Protein AF-A0A956YXK8-F1 (afdb_monomer_lite)

Radius of gyration: 15.01 Å; chains: 1; bounding box: 33×41×40 Å

Sequence (109 aa):
MTAERMLDNQALLDGLGQGTLVFDSADRLVMINQAARALLGHDIRAFHINGWPGANGFFERYLADDGETLDQIRARALASERPIRFQIQRNGEIIPCWASAVHREGGEI

Foldseek 3Di:
DDPPPPPPVQVVQQPDCDWDFDADPVQAGPHTYPNVCVVCPPLVVLCRVPHNVSVQVQLVDDFDPPPDGVVNLQVVQQVDPDWDWTWGDDPNDIDIDTGHWDDDPVGTD

Structure (mmCIF, N/CA/C/O backbone):
data_AF-A0A956YXK8-F1
#
_entry.id   AF-A0A956YXK8-F1
#
loop_
_atom_site.group_PDB
_atom_site.id
_atom_site.type_symbol
_atom_site.label_atom_id
_atom_site.label_alt_id
_atom_site.label_comp_id
_atom_site.label_asym_id
_atom_site.label_entity_id
_atom_site.label_seq_id
_atom_site.pdbx_PDB_ins_code
_atom_site.Cartn_x
_atom_site.Cartn_y
_atom_site.Cartn_z
_atom_site.occupancy
_atom_site.B_iso_or_equiv
_atom_site.auth_seq_id
_atom_site.auth_comp_id
_atom_site.auth_asym_id
_atom_site.auth_atom_id
_atom_site.pdbx_PDB_model_num
ATOM 1 N N . MET A 1 1 ? 12.678 -30.941 -21.494 1.00 41.12 1 MET A N 1
ATOM 2 C CA . MET A 1 1 ? 13.318 -29.632 -21.261 1.00 41.12 1 MET A CA 1
ATOM 3 C C . MET A 1 1 ? 12.364 -28.565 -21.764 1.00 41.12 1 MET A C 1
ATOM 5 O O . MET A 1 1 ? 12.000 -28.656 -22.922 1.00 41.12 1 MET A O 1
ATOM 9 N N . THR A 1 2 ? 11.845 -27.599 -21.021 1.00 45.09 2 THR A N 1
ATOM 10 C CA . THR A 1 2 ? 11.728 -27.341 -19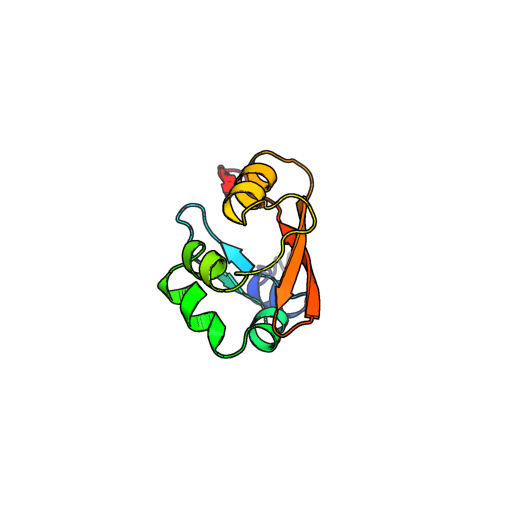.581 1.00 45.09 2 THR A CA 1
ATOM 11 C C . THR A 1 2 ? 10.547 -26.374 -19.539 1.00 45.09 2 THR A C 1
ATOM 13 O O . THR A 1 2 ? 10.566 -25.373 -20.249 1.00 45.09 2 THR A O 1
ATOM 16 N N . ALA A 1 3 ? 9.474 -26.712 -18.828 1.00 48.06 3 ALA A N 1
ATOM 17 C CA . ALA A 1 3 ? 8.328 -25.824 -18.688 1.00 48.06 3 ALA A CA 1
ATOM 18 C C . ALA A 1 3 ? 8.705 -24.687 -17.728 1.00 48.06 3 ALA A C 1
ATOM 20 O O . ALA A 1 3 ? 8.284 -24.683 -16.575 1.00 48.06 3 ALA A O 1
ATOM 21 N N . GLU A 1 4 ? 9.513 -23.732 -18.190 1.00 50.16 4 GLU A N 1
ATOM 22 C CA . GLU A 1 4 ? 9.507 -22.387 -17.620 1.00 50.16 4 GLU A CA 1
ATOM 23 C C . GLU A 1 4 ? 8.149 -21.778 -17.968 1.00 50.16 4 GLU A C 1
ATOM 25 O O . GLU A 1 4 ? 7.965 -21.058 -18.946 1.00 50.16 4 GLU A O 1
ATOM 30 N N . ARG A 1 5 ? 7.137 -22.149 -17.180 1.00 55.03 5 ARG A N 1
ATOM 31 C CA . ARG A 1 5 ? 5.937 -21.336 -17.051 1.00 55.03 5 ARG A CA 1
ATOM 32 C C . ARG A 1 5 ? 6.435 -19.974 -16.587 1.00 55.03 5 ARG A C 1
ATOM 34 O O . ARG A 1 5 ? 6.889 -19.871 -15.450 1.00 55.03 5 ARG A O 1
ATOM 41 N N . MET A 1 6 ? 6.359 -18.957 -17.446 1.00 59.38 6 MET A N 1
ATOM 42 C CA . MET A 1 6 ? 6.322 -17.574 -16.976 1.00 59.38 6 MET A CA 1
ATOM 43 C C . MET A 1 6 ? 5.258 -17.542 -15.882 1.00 59.38 6 MET A C 1
ATOM 45 O O . MET A 1 6 ? 4.079 -17.771 -16.160 1.00 59.38 6 MET A O 1
ATOM 49 N N . LEU A 1 7 ? 5.686 -17.401 -14.628 1.00 73.12 7 LEU A N 1
ATOM 50 C CA . LEU A 1 7 ? 4.750 -17.242 -13.533 1.00 73.12 7 LEU A CA 1
ATOM 51 C C . LEU A 1 7 ? 3.982 -15.953 -13.799 1.00 73.12 7 LEU A C 1
ATOM 53 O O . LEU A 1 7 ? 4.572 -14.887 -13.966 1.00 73.12 7 LEU A O 1
ATOM 57 N N . ASP A 1 8 ? 2.663 -16.069 -13.862 1.00 87.69 8 ASP A N 1
ATOM 58 C CA . ASP A 1 8 ? 1.800 -14.905 -13.886 1.00 87.69 8 ASP A CA 1
ATOM 59 C C . ASP A 1 8 ? 1.824 -14.277 -12.486 1.00 87.69 8 ASP A C 1
ATOM 61 O O . ASP A 1 8 ? 1.212 -14.783 -11.541 1.00 87.69 8 ASP A O 1
ATOM 65 N N . ASN A 1 9 ? 2.588 -13.192 -12.348 1.00 89.00 9 ASN A N 1
ATOM 66 C CA . ASN A 1 9 ? 2.734 -12.461 -11.092 1.00 89.00 9 ASN A CA 1
ATOM 67 C C . ASN A 1 9 ? 1.378 -12.001 -10.540 1.0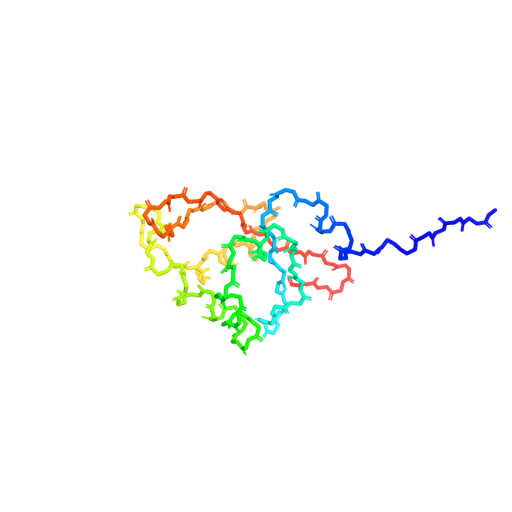0 89.00 9 ASN A C 1
ATOM 69 O O . ASN A 1 9 ? 1.203 -11.950 -9.324 1.00 89.00 9 ASN A O 1
ATOM 73 N N . GLN A 1 10 ? 0.407 -11.689 -11.404 1.00 91.56 10 GLN A N 1
ATOM 74 C CA . GLN A 1 10 ? -0.923 -11.284 -10.962 1.00 91.56 10 GLN A CA 1
ATOM 75 C C . GLN A 1 10 ? -1.685 -12.474 -10.370 1.00 91.56 10 GLN A C 1
ATOM 77 O O . GLN A 1 10 ? -2.247 -12.351 -9.283 1.00 91.56 10 GLN A O 1
ATOM 82 N N . ALA A 1 11 ? -1.629 -13.641 -11.021 1.00 92.31 11 ALA A N 1
ATOM 83 C CA . ALA A 1 11 ? -2.234 -14.868 -10.500 1.00 92.31 11 ALA A CA 1
ATOM 84 C C . ALA A 1 11 ? -1.626 -15.293 -9.151 1.00 92.31 11 ALA A C 1
ATOM 86 O O . ALA A 1 11 ? -2.341 -15.779 -8.276 1.00 92.31 11 ALA A O 1
ATOM 87 N N . LEU A 1 12 ? -0.319 -15.079 -8.958 1.00 92.62 12 LEU A N 1
ATOM 88 C CA . LEU A 1 12 ? 0.326 -15.284 -7.660 1.00 92.62 12 LEU A CA 1
ATOM 89 C C . LEU A 1 12 ? -0.200 -14.331 -6.591 1.00 92.62 12 LEU A C 1
ATOM 91 O O . LEU A 1 12 ? -0.566 -14.779 -5.505 1.00 92.62 12 LEU A O 1
ATOM 95 N N . LEU A 1 13 ? -0.225 -13.027 -6.884 1.00 94.19 13 LEU A N 1
ATOM 96 C CA . LEU A 1 13 ? -0.701 -12.025 -5.935 1.00 94.19 13 LEU A CA 1
ATOM 97 C C . LEU A 1 13 ? -2.165 -12.266 -5.555 1.00 94.19 13 LEU A C 1
ATOM 99 O O . LEU A 1 13 ? -2.519 -12.136 -4.383 1.00 94.19 13 LEU A O 1
ATOM 103 N N . ASP A 1 14 ? -3.006 -12.653 -6.515 1.00 95.69 14 ASP A N 1
ATOM 104 C CA . ASP A 1 14 ? -4.417 -12.979 -6.286 1.00 95.69 14 ASP A CA 1
ATOM 105 C C . ASP A 1 14 ? -4.616 -14.207 -5.386 1.00 95.69 14 ASP A C 1
ATOM 107 O O . ASP A 1 14 ? -5.642 -14.304 -4.716 1.00 95.69 14 ASP A O 1
ATOM 111 N N . GLY A 1 15 ? -3.624 -15.098 -5.294 1.00 94.12 15 GLY A N 1
ATOM 112 C CA . GLY A 1 15 ? -3.618 -16.210 -4.341 1.00 94.12 15 GLY A CA 1
ATOM 113 C C . GLY A 1 15 ? -3.290 -15.815 -2.894 1.00 94.12 15 GLY A C 1
ATOM 114 O O . GLY A 1 15 ? -3.466 -16.633 -1.989 1.00 94.12 15 GLY A O 1
ATOM 115 N N . LEU A 1 16 ? -2.811 -14.590 -2.641 1.00 95.00 16 LEU A N 1
ATOM 116 C CA . LEU A 1 16 ? -2.491 -14.120 -1.290 1.00 95.00 16 LEU A CA 1
ATOM 117 C C . LEU A 1 16 ? -3.758 -13.691 -0.539 1.00 95.00 16 LEU A C 1
ATOM 119 O O . LEU A 1 16 ? -4.543 -12.878 -1.020 1.00 95.00 16 LEU A O 1
ATOM 123 N N . GLY A 1 17 ? -3.915 -14.179 0.695 1.00 93.81 17 GLY A N 1
ATOM 124 C CA . GLY A 1 17 ? -5.028 -13.785 1.568 1.00 93.81 17 GLY A CA 1
ATOM 125 C C . GLY A 1 17 ? -4.906 -12.369 2.144 1.00 93.81 17 GLY A C 1
ATOM 126 O O . GLY A 1 17 ? -5.895 -11.808 2.607 1.00 93.81 17 GLY A O 1
ATOM 127 N N . GLN A 1 18 ? -3.708 -11.780 2.121 1.00 92.88 18 GLN A N 1
ATOM 128 C CA . GLN A 1 18 ? -3.494 -10.393 2.533 1.00 92.88 18 GLN A CA 1
ATOM 129 C C . GLN A 1 18 ? -3.735 -9.446 1.361 1.00 92.88 18 GLN A C 1
ATOM 131 O O . GLN A 1 18 ? -3.357 -9.753 0.233 1.00 92.88 18 GLN A O 1
ATOM 136 N N . GLY A 1 19 ? -4.326 -8.280 1.623 1.00 94.62 19 GLY A N 1
ATOM 137 C CA . GLY A 1 19 ? -4.436 -7.232 0.614 1.00 94.62 19 GLY A CA 1
ATOM 138 C C . GLY A 1 19 ? -3.055 -6.703 0.230 1.00 94.62 19 GLY A C 1
ATOM 139 O O . GLY A 1 19 ? -2.307 -6.253 1.093 1.00 94.62 19 GLY A O 1
ATOM 140 N N . T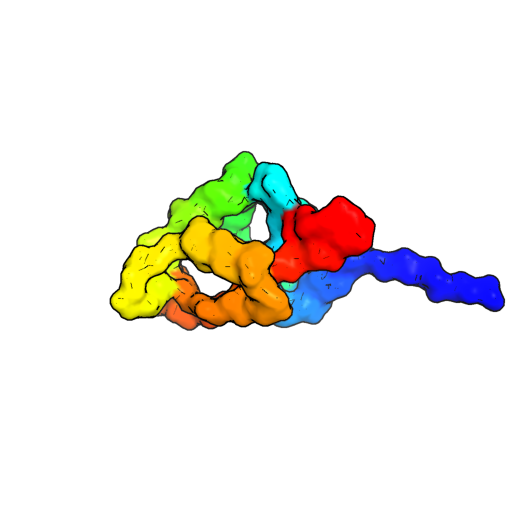HR A 1 20 ? -2.713 -6.754 -1.055 1.00 95.00 20 THR A N 1
ATOM 141 C CA . THR A 1 20 ? -1.422 -6.292 -1.577 1.00 95.00 20 THR A CA 1
ATOM 142 C C . THR A 1 20 ? -1.622 -5.224 -2.643 1.00 95.00 20 THR A C 1
ATOM 144 O O . THR A 1 20 ? -2.413 -5.397 -3.574 1.00 95.00 20 THR A O 1
ATOM 147 N N . LEU A 1 21 ? -0.869 -4.135 -2.495 1.00 93.50 21 LEU A N 1
ATOM 148 C CA . LEU A 1 21 ? -0.743 -3.029 -3.437 1.00 93.50 21 LEU A CA 1
ATOM 149 C C . LEU A 1 21 ? 0.723 -2.947 -3.859 1.00 93.50 21 LEU A C 1
ATOM 151 O O . LEU A 1 21 ? 1.599 -2.967 -2.996 1.00 93.50 21 LEU A O 1
ATOM 155 N N . VAL A 1 22 ? 0.988 -2.851 -5.159 1.00 93.12 22 VAL A N 1
ATOM 156 C CA . VAL A 1 22 ? 2.337 -2.642 -5.694 1.00 93.12 22 VAL A CA 1
ATOM 157 C C . VAL A 1 22 ? 2.332 -1.349 -6.483 1.00 93.12 22 VAL A C 1
ATOM 159 O O . VAL A 1 22 ? 1.549 -1.196 -7.425 1.00 93.12 22 VAL A O 1
ATOM 162 N N . PHE A 1 23 ? 3.209 -0.436 -6.092 1.00 92.12 23 PHE A N 1
ATOM 163 C CA . PHE A 1 23 ? 3.428 0.829 -6.775 1.00 92.12 23 PHE A CA 1
ATOM 164 C C . PHE A 1 23 ? 4.756 0.767 -7.524 1.00 92.12 23 PHE A C 1
ATOM 166 O O . PHE A 1 23 ? 5.625 0.000 -7.125 1.00 92.12 23 PHE A O 1
ATOM 173 N N . ASP A 1 24 ? 4.881 1.523 -8.612 1.00 91.00 24 ASP A N 1
ATOM 174 C CA . ASP A 1 24 ? 6.173 1.762 -9.252 1.00 91.00 24 ASP A CA 1
ATOM 175 C C . ASP A 1 24 ? 6.850 3.037 -8.718 1.00 91.00 24 ASP A C 1
ATOM 177 O O . ASP A 1 24 ? 6.270 3.813 -7.952 1.00 91.00 24 ASP A O 1
ATOM 181 N N . SER A 1 25 ? 8.075 3.287 -9.176 1.00 88.94 25 SER A N 1
ATOM 182 C CA . SER A 1 25 ? 8.873 4.465 -8.818 1.00 88.94 25 SER A CA 1
ATOM 183 C C . SER A 1 25 ? 8.288 5.800 -9.294 1.00 88.94 25 SER A C 1
ATOM 185 O O . SER A 1 25 ? 8.727 6.855 -8.841 1.00 88.94 25 SER A O 1
ATOM 187 N N . ALA A 1 26 ? 7.288 5.772 -10.183 1.00 90.12 26 ALA A N 1
ATOM 188 C CA . ALA A 1 26 ? 6.500 6.934 -10.588 1.00 90.12 26 ALA A CA 1
ATOM 189 C C . ALA A 1 26 ? 5.197 7.061 -9.776 1.00 90.12 26 ALA A C 1
ATOM 191 O O . ALA A 1 26 ? 4.281 7.777 -10.185 1.00 90.12 26 ALA A O 1
ATOM 192 N N . ASP A 1 27 ? 5.112 6.357 -8.646 1.00 89.56 27 ASP A N 1
ATOM 193 C CA . ASP A 1 27 ? 3.994 6.326 -7.706 1.00 89.56 27 ASP A CA 1
ATOM 194 C C . ASP A 1 27 ? 2.705 5.726 -8.274 1.00 89.56 27 ASP A C 1
ATOM 196 O O . ASP A 1 27 ? 1.643 5.841 -7.663 1.00 89.56 27 ASP A O 1
ATOM 200 N N . ARG A 1 28 ? 2.752 5.042 -9.418 1.00 91.69 28 ARG A N 1
ATOM 201 C CA . ARG A 1 28 ? 1.556 4.466 -10.042 1.00 91.69 28 ARG A CA 1
ATOM 202 C C . ARG A 1 28 ? 1.267 3.100 -9.446 1.00 91.69 28 ARG A C 1
ATOM 204 O O . ARG A 1 28 ? 2.166 2.278 -9.321 1.00 91.69 28 ARG A O 1
ATOM 211 N N . LEU A 1 29 ? -0.000 2.819 -9.146 1.00 91.75 29 LEU A N 1
ATOM 212 C CA . LEU A 1 29 ? -0.429 1.473 -8.766 1.00 91.75 29 LEU A CA 1
ATOM 213 C C . LEU A 1 29 ? -0.323 0.544 -9.987 1.00 91.75 29 LEU A C 1
ATOM 215 O O . LEU A 1 29 ? -1.122 0.652 -10.919 1.00 91.75 29 LEU A O 1
ATOM 219 N N . VAL A 1 30 ? 0.652 -0.365 -9.981 1.00 92.62 30 VAL A N 1
ATOM 220 C CA . VAL A 1 30 ? 0.936 -1.283 -11.098 1.00 92.62 30 VAL A CA 1
ATOM 221 C C . VAL A 1 30 ? 0.355 -2.675 -10.893 1.00 92.62 30 VAL A C 1
ATOM 223 O O . VAL A 1 30 ? 0.024 -3.343 -11.869 1.00 92.62 30 VAL A O 1
ATOM 226 N N . MET A 1 31 ? 0.189 -3.112 -9.643 1.00 93.19 31 MET A N 1
ATOM 227 C CA . MET A 1 31 ? -0.495 -4.365 -9.327 1.00 93.19 31 MET A CA 1
ATOM 228 C C . MET A 1 31 ? -1.328 -4.225 -8.062 1.00 93.19 31 MET A C 1
ATOM 230 O O . MET A 1 31 ? -0.990 -3.498 -7.129 1.00 93.19 31 MET A O 1
ATOM 234 N N . ILE A 1 32 ? -2.423 -4.969 -8.027 1.00 94.31 32 ILE A N 1
ATOM 235 C CA . ILE A 1 32 ? -3.316 -5.055 -6.882 1.00 94.31 32 ILE A CA 1
ATOM 236 C C . ILE A 1 32 ? -3.954 -6.432 -6.877 1.00 94.31 32 ILE A C 1
ATOM 238 O O . ILE A 1 32 ? -4.293 -6.951 -7.943 1.00 94.31 32 ILE A O 1
ATOM 242 N N . ASN A 1 33 ? -4.120 -7.037 -5.706 1.00 96.19 33 ASN A N 1
ATOM 243 C CA . ASN A 1 33 ? -4.680 -8.379 -5.623 1.00 96.19 33 ASN A CA 1
ATOM 244 C C . ASN A 1 33 ? -6.175 -8.417 -5.282 1.00 96.19 33 ASN A C 1
ATOM 246 O O . ASN A 1 33 ? -6.797 -7.410 -4.929 1.00 96.19 33 ASN A O 1
ATOM 250 N N . GLN A 1 34 ? -6.768 -9.605 -5.394 1.00 95.88 34 GLN A N 1
ATOM 251 C CA . GLN A 1 34 ? -8.179 -9.839 -5.106 1.00 95.88 34 GLN A CA 1
ATOM 252 C C . GLN A 1 34 ? -8.552 -9.482 -3.661 1.00 95.88 34 GLN A C 1
ATOM 254 O O . GLN A 1 34 ? -9.593 -8.859 -3.450 1.00 95.88 34 GLN A O 1
ATOM 259 N N . ALA A 1 35 ? -7.706 -9.812 -2.681 1.00 95.94 35 ALA A N 1
ATOM 260 C CA . ALA A 1 35 ? -7.948 -9.469 -1.281 1.00 95.94 35 ALA A CA 1
ATOM 261 C C . ALA A 1 35 ? -7.984 -7.945 -1.061 1.00 95.94 35 ALA A C 1
ATOM 263 O O . ALA A 1 35 ? -8.891 -7.439 -0.402 1.00 95.94 35 ALA A O 1
ATOM 264 N N . ALA A 1 36 ? -7.068 -7.191 -1.678 1.00 93.38 36 ALA A N 1
ATOM 265 C CA . ALA A 1 36 ? -7.065 -5.731 -1.624 1.00 93.38 36 ALA A CA 1
ATOM 266 C C . ALA A 1 36 ? -8.292 -5.135 -2.319 1.00 93.38 36 ALA A C 1
ATOM 268 O O . ALA A 1 36 ? -8.886 -4.204 -1.788 1.00 93.38 36 ALA A O 1
ATOM 269 N N . ARG A 1 37 ? -8.723 -5.688 -3.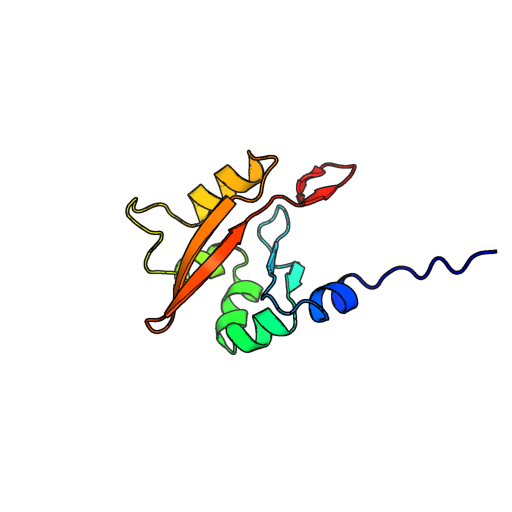462 1.00 92.69 37 ARG A N 1
ATOM 270 C CA . ARG A 1 37 ? -9.971 -5.274 -4.131 1.00 92.69 37 ARG A CA 1
ATOM 271 C C . ARG A 1 37 ? -11.195 -5.480 -3.240 1.00 92.69 37 ARG A C 1
ATOM 273 O O . ARG A 1 37 ? -12.035 -4.588 -3.159 1.00 92.69 37 ARG A O 1
ATOM 280 N N . ALA A 1 38 ? -11.287 -6.626 -2.568 1.00 92.19 38 ALA A N 1
ATOM 281 C CA . ALA A 1 38 ? -12.385 -6.928 -1.653 1.00 92.19 38 ALA A CA 1
ATOM 282 C C . ALA A 1 38 ? -12.377 -6.004 -0.428 1.00 92.19 38 ALA A C 1
ATOM 284 O O . ALA A 1 38 ? -13.427 -5.510 -0.028 1.00 92.19 38 ALA A O 1
ATOM 285 N N . LEU A 1 39 ? -11.190 -5.732 0.124 1.00 87.88 39 LEU A N 1
ATOM 286 C CA . LEU A 1 39 ? -11.028 -4.824 1.251 1.00 87.88 39 LEU A CA 1
ATOM 287 C C . LEU A 1 39 ? -11.364 -3.384 0.845 1.00 87.88 39 LEU A C 1
ATOM 289 O O . LEU A 1 39 ? -12.154 -2.727 1.511 1.00 87.88 39 LEU A O 1
ATOM 293 N N . LEU A 1 40 ? -10.751 -2.859 -0.220 1.00 86.56 40 LEU A N 1
ATOM 294 C CA . LEU A 1 40 ? -10.832 -1.453 -0.640 1.00 86.56 40 LEU A CA 1
ATOM 295 C C . LEU A 1 40 ? -12.147 -1.101 -1.343 1.00 86.56 40 LEU A C 1
ATOM 297 O O . LEU A 1 40 ? -12.602 0.030 -1.215 1.00 86.56 40 LEU A O 1
ATOM 301 N N . GLY A 1 41 ? -12.802 -2.042 -2.022 1.00 87.19 41 GLY A N 1
ATOM 302 C CA . GLY A 1 41 ? -14.093 -1.800 -2.663 1.00 87.19 41 GLY A CA 1
ATOM 303 C C . GLY A 1 41 ? -14.034 -0.655 -3.679 1.00 87.19 41 GLY A C 1
ATOM 304 O O . GLY A 1 41 ? -13.167 -0.626 -4.550 1.00 87.19 41 GLY A O 1
ATOM 305 N N . HIS A 1 42 ? -14.962 0.302 -3.587 1.00 83.12 42 HIS A N 1
ATOM 306 C CA . HIS A 1 42 ? -15.036 1.435 -4.519 1.00 83.12 42 HIS A CA 1
ATOM 307 C C . HIS A 1 42 ? -13.870 2.423 -4.405 1.00 83.12 42 HIS A C 1
ATOM 309 O O . HIS A 1 42 ? -13.594 3.133 -5.380 1.00 83.12 42 HIS A O 1
ATOM 315 N N . ASP A 1 43 ? -13.187 2.433 -3.262 1.00 81.19 43 ASP A N 1
ATOM 316 C CA . ASP A 1 43 ? -12.135 3.394 -2.931 1.00 81.19 43 ASP A CA 1
ATOM 317 C C . ASP A 1 43 ? -10.862 3.165 -3.750 1.00 81.19 43 ASP A C 1
ATOM 319 O O . ASP A 1 43 ? -10.088 4.087 -3.999 1.00 81.19 43 ASP A O 1
ATOM 323 N N . ILE A 1 44 ? -10.705 1.954 -4.292 1.00 86.50 44 ILE A N 1
ATOM 324 C CA . ILE A 1 44 ? -9.625 1.562 -5.204 1.00 86.50 44 ILE A CA 1
ATOM 325 C C . ILE A 1 44 ? -9.447 2.520 -6.394 1.00 86.50 44 ILE A C 1
ATOM 327 O O . ILE A 1 44 ? -8.345 2.674 -6.919 1.00 86.50 44 ILE A O 1
ATOM 331 N N . ARG A 1 45 ? -10.523 3.193 -6.826 1.00 85.38 45 ARG A N 1
ATOM 332 C CA . ARG A 1 45 ? -10.477 4.137 -7.949 1.00 85.38 45 ARG A CA 1
ATOM 333 C C . ARG A 1 45 ? -9.549 5.315 -7.670 1.00 85.38 45 ARG A C 1
ATOM 335 O O . ARG A 1 45 ? -8.869 5.756 -8.591 1.00 85.38 45 ARG A O 1
ATOM 342 N N . ALA A 1 46 ? -9.469 5.777 -6.423 1.00 82.31 46 ALA A N 1
ATOM 343 C CA . ALA A 1 46 ? -8.552 6.848 -6.045 1.00 82.31 46 ALA A CA 1
ATOM 344 C C . ALA A 1 46 ? -7.084 6.433 -6.243 1.00 82.31 46 ALA A C 1
ATOM 346 O O . ALA A 1 46 ? -6.293 7.222 -6.752 1.00 82.31 46 ALA A O 1
ATOM 347 N N . PHE A 1 47 ? -6.743 5.179 -5.935 1.00 86.06 47 PHE A N 1
ATOM 348 C CA . PHE A 1 47 ? -5.395 4.628 -6.107 1.00 86.06 47 PHE A CA 1
ATOM 349 C C . PHE A 1 47 ? -5.020 4.458 -7.583 1.00 86.06 47 PHE A C 1
ATOM 351 O O . PHE A 1 47 ? -3.881 4.704 -7.965 1.00 86.06 47 PHE A O 1
ATOM 358 N N . HIS A 1 48 ? -5.974 4.074 -8.436 1.00 84.56 48 HIS A N 1
ATOM 359 C CA . HIS A 1 48 ? -5.727 3.969 -9.877 1.00 84.56 48 HIS A CA 1
ATOM 360 C C . HIS A 1 48 ? -5.520 5.329 -10.554 1.00 84.56 48 HIS A C 1
ATOM 362 O O . HIS A 1 48 ? -4.729 5.419 -11.487 1.00 84.56 48 HIS A O 1
ATOM 368 N N . ILE A 1 49 ? -6.235 6.368 -10.110 1.00 85.44 49 ILE A N 1
ATOM 369 C CA . ILE A 1 49 ? -6.162 7.705 -10.717 1.00 85.44 49 ILE A CA 1
ATOM 370 C C . ILE A 1 49 ? -4.952 8.479 -10.187 1.00 85.44 49 ILE A C 1
ATOM 372 O O . ILE A 1 49 ? -4.224 9.086 -10.967 1.00 85.44 49 ILE A O 1
ATOM 376 N N . ASN A 1 50 ? -4.744 8.455 -8.869 1.00 86.31 50 ASN A N 1
ATOM 377 C CA . ASN A 1 50 ? -3.778 9.321 -8.196 1.00 86.31 50 ASN A CA 1
ATOM 378 C C . ASN A 1 50 ? -2.516 8.588 -7.741 1.00 86.31 50 ASN A C 1
ATOM 380 O O . ASN A 1 50 ? -1.613 9.238 -7.226 1.00 86.31 50 ASN A O 1
ATOM 384 N N . GLY A 1 51 ? -2.448 7.262 -7.883 1.00 88.50 51 GLY A N 1
ATOM 385 C CA . GLY A 1 51 ? -1.301 6.489 -7.425 1.00 88.50 51 GLY A CA 1
ATOM 386 C C . GLY A 1 51 ? -1.145 6.503 -5.902 1.00 88.50 51 GLY A C 1
ATOM 387 O O . GLY A 1 51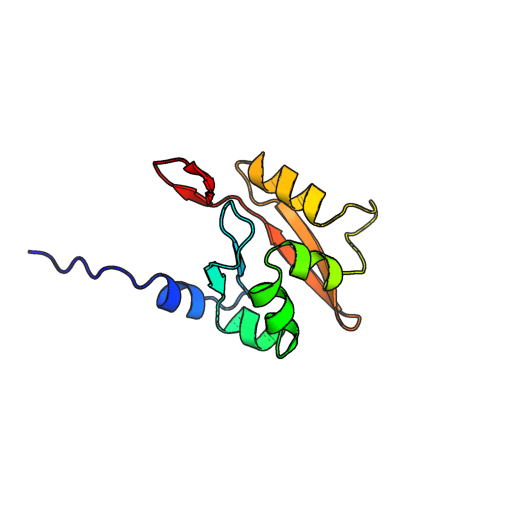 ? -2.135 6.518 -5.164 1.00 88.50 51 GLY A O 1
ATOM 388 N N . TRP A 1 52 ? 0.103 6.510 -5.435 1.00 87.31 52 TRP A N 1
ATOM 389 C CA . TRP A 1 52 ? 0.464 6.583 -4.019 1.00 87.31 52 TRP A CA 1
ATOM 390 C C . TRP A 1 52 ? -0.166 7.787 -3.288 1.00 87.31 52 TRP A C 1
ATOM 392 O O . TRP A 1 52 ? -0.766 7.572 -2.236 1.00 87.31 52 TRP A O 1
ATOM 402 N N . PRO A 1 53 ? -0.182 9.022 -3.836 1.00 83.19 53 PRO A N 1
ATOM 403 C CA . PRO A 1 53 ? -0.929 10.136 -3.238 1.00 83.19 53 PRO A CA 1
ATOM 404 C C . PRO A 1 53 ? -2.416 9.850 -2.974 1.00 83.19 53 PRO A C 1
ATOM 406 O O . PRO A 1 53 ? -2.985 10.361 -2.010 1.00 83.19 53 PRO A O 1
ATOM 409 N N . GLY A 1 54 ? -3.051 9.005 -3.796 1.00 79.44 54 GLY A N 1
ATOM 410 C CA . GLY A 1 54 ? -4.427 8.554 -3.577 1.00 79.44 54 GLY A CA 1
ATOM 411 C C . GLY A 1 54 ? -4.604 7.696 -2.321 1.00 79.44 54 GLY A C 1
ATOM 412 O O . GLY A 1 54 ? -5.699 7.661 -1.768 1.00 79.44 54 GLY A O 1
ATOM 413 N N . ALA A 1 55 ? -3.537 7.046 -1.848 1.00 73.00 55 ALA A N 1
ATOM 414 C CA . ALA A 1 55 ? -3.524 6.277 -0.608 1.00 73.00 55 ALA A CA 1
ATOM 415 C C . ALA A 1 55 ? -3.511 7.177 0.638 1.00 73.00 55 ALA A C 1
ATOM 417 O O . ALA A 1 55 ? -4.188 6.871 1.621 1.00 73.00 55 ALA A O 1
ATOM 418 N N . ASN A 1 56 ? -2.795 8.306 0.600 1.00 67.06 56 ASN A N 1
ATOM 419 C CA . ASN A 1 56 ? -2.663 9.208 1.754 1.00 67.06 56 ASN A CA 1
ATOM 420 C C . ASN A 1 56 ? -3.999 9.809 2.198 1.00 67.06 56 ASN A C 1
ATOM 422 O O . ASN A 1 56 ? -4.256 9.895 3.395 1.00 67.06 56 ASN A O 1
ATOM 426 N N . GLY A 1 57 ? -4.866 10.167 1.246 1.00 64.19 57 GLY A N 1
ATOM 427 C CA . GLY A 1 57 ? -6.225 10.645 1.533 1.00 64.19 57 GLY A CA 1
ATOM 428 C C . GLY A 1 57 ? -7.208 9.537 1.927 1.00 64.19 57 GLY A C 1
ATOM 429 O O . GLY A 1 57 ? -8.367 9.816 2.204 1.00 64.19 57 GLY A O 1
ATOM 430 N N . PHE A 1 58 ? -6.779 8.271 1.929 1.00 68.25 58 PHE A N 1
ATOM 431 C CA . PHE A 1 58 ? -7.642 7.137 2.249 1.00 68.25 58 PHE A CA 1
ATOM 432 C C . PHE A 1 58 ? -7.409 6.579 3.655 1.00 68.25 58 PHE A C 1
ATOM 434 O O . PHE A 1 58 ? -8.342 6.162 4.340 1.00 68.25 58 PHE A O 1
ATOM 441 N N . PHE A 1 59 ? -6.161 6.596 4.110 1.00 69.06 59 PHE A N 1
ATOM 442 C CA . PHE A 1 59 ? -5.764 6.076 5.417 1.00 69.06 59 PHE A CA 1
ATOM 443 C C . PHE A 1 59 ? -5.650 7.189 6.469 1.00 69.06 59 PHE A C 1
ATOM 445 O O . PHE A 1 59 ? -4.843 7.088 7.387 1.00 69.06 59 PHE A O 1
ATOM 452 N N . GLU A 1 60 ? -6.471 8.239 6.323 1.00 55.66 60 GLU A N 1
ATOM 453 C CA . GLU A 1 60 ? -6.421 9.568 6.969 1.00 55.66 60 GLU A CA 1
ATOM 454 C C . GLU A 1 60 ? -6.324 9.601 8.504 1.00 55.66 60 GLU A C 1
ATOM 456 O O . GLU A 1 60 ? -6.240 10.678 9.096 1.00 55.66 60 GLU A O 1
ATOM 461 N N . ARG A 1 61 ? -6.335 8.460 9.194 1.00 51.28 61 ARG A N 1
ATOM 462 C CA . ARG A 1 61 ? -6.333 8.434 10.649 1.00 51.28 61 ARG A CA 1
ATOM 463 C C . ARG A 1 61 ? -5.544 7.247 11.202 1.00 51.28 61 ARG A C 1
ATOM 465 O O . ARG A 1 61 ? -5.873 6.092 10.961 1.00 51.28 61 ARG A O 1
ATOM 472 N N . TYR A 1 62 ? -4.556 7.584 12.027 1.00 54.25 62 TYR A N 1
ATOM 473 C CA . TYR A 1 62 ? -3.824 6.717 12.955 1.00 54.25 62 TYR A CA 1
ATOM 474 C C . TYR A 1 62 ? -2.800 5.765 12.346 1.00 54.25 62 TYR A C 1
ATOM 476 O O . TYR A 1 62 ? -3.024 4.565 12.212 1.00 54.25 62 TYR A O 1
ATOM 484 N N . LEU A 1 63 ? -1.607 6.318 12.151 1.00 56.00 63 LEU A N 1
ATOM 485 C CA . LEU A 1 63 ? -0.391 5.616 12.529 1.00 56.00 63 LEU A CA 1
ATOM 486 C C . LEU A 1 63 ? -0.224 5.757 14.046 1.00 56.00 63 LEU A C 1
ATOM 488 O O . LEU A 1 63 ? -0.361 6.860 14.577 1.00 56.00 63 LEU A O 1
ATOM 492 N N . ALA A 1 64 ? -0.069 4.627 14.738 1.00 50.28 64 ALA A N 1
ATOM 493 C CA . ALA A 1 64 ? -0.022 4.550 16.197 1.00 50.28 64 ALA A CA 1
ATOM 494 C C . ALA A 1 64 ? 1.017 5.521 16.799 1.00 50.28 64 ALA A C 1
ATOM 496 O O . ALA A 1 64 ? 2.095 5.664 16.235 1.00 50.28 64 ALA A O 1
ATOM 497 N N . ASP A 1 65 ? 0.628 6.166 17.908 1.00 50.72 65 ASP A N 1
ATOM 498 C CA . ASP A 1 65 ? 1.344 7.041 18.865 1.00 50.72 65 ASP A CA 1
ATOM 499 C C . ASP A 1 65 ? 2.230 8.211 18.369 1.00 50.72 65 ASP A C 1
ATOM 501 O O . ASP A 1 65 ? 2.378 9.192 19.103 1.00 50.72 65 ASP A O 1
ATOM 505 N N . ASP A 1 66 ? 2.727 8.207 17.131 1.00 58.06 66 ASP A N 1
ATOM 506 C CA . ASP A 1 66 ? 3.855 9.063 16.724 1.00 58.06 66 ASP A CA 1
ATOM 507 C C . ASP A 1 66 ? 3.451 10.198 15.760 1.00 58.06 66 ASP A C 1
ATOM 509 O O . ASP A 1 66 ? 4.213 11.142 15.542 1.00 58.06 66 ASP A O 1
ATOM 513 N N . GLY A 1 67 ? 2.261 10.113 15.149 1.00 67.56 67 GLY A N 1
ATOM 514 C CA . GLY A 1 67 ? 1.812 11.063 14.120 1.00 67.56 67 GLY A CA 1
ATOM 515 C C . GLY A 1 67 ? 2.558 10.948 12.784 1.00 67.56 67 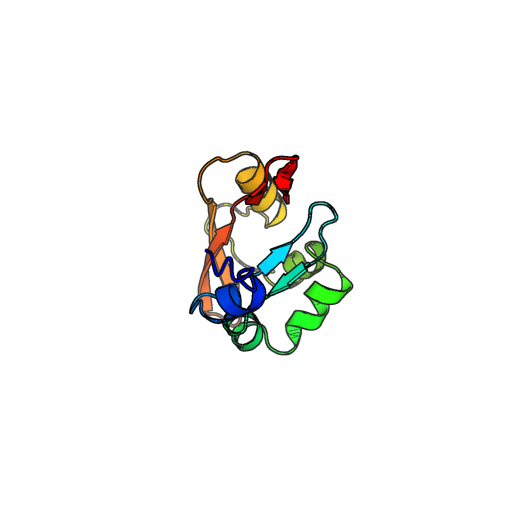GLY A C 1
ATOM 516 O O . GLY A 1 67 ? 2.535 11.889 11.990 1.00 67.56 67 GLY A O 1
ATOM 517 N N . GLU A 1 68 ? 3.225 9.817 12.541 1.00 77.06 68 GLU A N 1
ATOM 518 C CA . GLU A 1 68 ? 3.925 9.541 11.285 1.00 77.06 68 GLU A CA 1
ATOM 519 C C . GLU A 1 68 ? 2.943 9.552 10.098 1.00 77.06 68 GLU A C 1
ATOM 521 O O . GLU A 1 68 ? 1.769 9.217 10.248 1.00 77.06 68 GLU A O 1
ATOM 526 N N . THR A 1 69 ? 3.402 9.956 8.913 1.00 82.19 69 THR A N 1
ATOM 527 C CA . THR A 1 69 ? 2.628 9.915 7.666 1.00 82.19 69 THR A CA 1
ATOM 528 C C . THR A 1 69 ? 2.990 8.685 6.838 1.00 82.19 69 THR A C 1
ATOM 530 O O . THR A 1 69 ? 4.080 8.121 6.947 1.00 82.19 69 THR A O 1
ATOM 533 N N . LEU A 1 70 ? 2.098 8.275 5.936 1.00 83.94 70 LEU A N 1
ATOM 534 C CA . LEU A 1 70 ? 2.393 7.189 4.998 1.00 83.94 70 LEU A CA 1
ATOM 535 C C . LEU A 1 70 ? 3.609 7.482 4.108 1.00 83.94 70 LEU A C 1
ATOM 537 O O . LEU A 1 70 ? 4.380 6.568 3.825 1.00 83.94 70 LEU A O 1
ATOM 541 N N . ASP A 1 71 ? 3.847 8.741 3.735 1.00 86.62 71 ASP A N 1
ATOM 542 C CA . ASP A 1 71 ? 5.049 9.125 2.983 1.00 86.62 71 ASP A CA 1
ATOM 543 C C . ASP A 1 71 ? 6.333 8.881 3.784 1.00 86.62 71 ASP A C 1
ATOM 545 O O . ASP A 1 71 ? 7.327 8.409 3.230 1.00 86.62 71 ASP A O 1
ATOM 549 N N . GLN A 1 72 ? 6.315 9.141 5.094 1.00 88.19 72 GLN A N 1
ATOM 550 C CA . GLN A 1 72 ? 7.448 8.848 5.976 1.00 88.19 72 GLN A CA 1
ATOM 551 C C . GLN A 1 72 ? 7.692 7.337 6.083 1.00 88.19 72 GLN A C 1
ATOM 553 O O . GLN A 1 72 ? 8.837 6.886 6.003 1.00 88.19 72 GLN A O 1
ATOM 558 N N . ILE A 1 73 ? 6.628 6.535 6.157 1.00 88.75 73 ILE A N 1
ATOM 559 C CA . ILE A 1 73 ? 6.729 5.068 6.143 1.00 88.75 73 ILE A CA 1
ATOM 560 C C . ILE A 1 73 ? 7.291 4.563 4.830 1.00 88.75 73 ILE A C 1
ATOM 562 O O . ILE A 1 73 ? 8.150 3.682 4.838 1.00 88.75 73 ILE A O 1
ATOM 566 N N . ARG A 1 74 ? 6.847 5.123 3.704 1.00 89.38 74 ARG A N 1
ATOM 567 C CA . ARG A 1 74 ? 7.387 4.770 2.395 1.00 89.38 74 ARG A CA 1
ATOM 568 C C . ARG A 1 74 ? 8.869 5.100 2.310 1.00 89.38 74 ARG A C 1
ATOM 570 O O . ARG A 1 74 ? 9.646 4.234 1.925 1.00 89.38 74 ARG A O 1
ATOM 577 N N . ALA A 1 75 ? 9.272 6.301 2.722 1.00 90.75 75 ALA A N 1
ATOM 578 C CA . ALA A 1 75 ? 10.679 6.691 2.744 1.00 90.75 75 ALA A CA 1
ATOM 579 C C . ALA A 1 75 ? 11.526 5.719 3.588 1.00 90.75 75 ALA A C 1
ATOM 581 O O . ALA A 1 75 ? 12.604 5.304 3.166 1.00 90.75 75 ALA A O 1
ATOM 582 N N . ARG A 1 76 ? 11.013 5.283 4.745 1.00 91.75 76 ARG A N 1
ATOM 583 C CA . ARG A 1 76 ? 11.668 4.267 5.583 1.00 91.75 76 ARG A CA 1
ATOM 584 C C . ARG A 1 76 ? 11.705 2.889 4.932 1.00 91.75 76 ARG A C 1
ATOM 586 O O . ARG A 1 76 ? 12.707 2.200 5.070 1.00 91.75 76 ARG A O 1
ATOM 593 N N . ALA A 1 77 ? 10.634 2.479 4.258 1.00 92.19 77 ALA A N 1
ATOM 594 C CA . ALA A 1 77 ? 10.561 1.192 3.575 1.00 92.19 77 ALA A CA 1
ATOM 595 C C . ALA A 1 77 ? 11.529 1.114 2.389 1.00 92.19 77 ALA A C 1
ATOM 597 O O . ALA A 1 77 ? 12.124 0.064 2.182 1.00 92.19 77 ALA A O 1
ATOM 598 N N . LEU A 1 78 ? 11.722 2.221 1.665 1.00 91.31 78 LEU A N 1
ATOM 599 C CA . LEU A 1 78 ? 12.730 2.339 0.608 1.00 91.31 78 LEU A CA 1
ATOM 600 C C . LEU A 1 78 ? 14.156 2.289 1.174 1.00 91.31 78 LEU A C 1
ATOM 602 O O . LEU A 1 78 ? 15.027 1.639 0.613 1.00 91.31 78 LEU A O 1
ATOM 606 N N . ALA A 1 79 ? 14.392 2.905 2.334 1.00 91.50 79 ALA A N 1
ATOM 607 C CA . ALA A 1 79 ? 15.700 2.903 2.991 1.00 91.50 79 ALA A CA 1
ATOM 608 C C . ALA A 1 79 ? 16.006 1.635 3.822 1.00 91.50 79 ALA A C 1
ATOM 610 O O . ALA A 1 79 ? 17.041 1.584 4.490 1.00 91.50 79 ALA A O 1
ATOM 611 N N . SER A 1 80 ? 15.114 0.637 3.851 1.00 90.81 80 SER A N 1
ATOM 612 C CA . SER A 1 80 ? 15.195 -0.512 4.761 1.00 90.81 80 SER A CA 1
ATOM 613 C C . SER A 1 80 ? 15.227 -1.840 4.014 1.00 90.81 80 SER A C 1
ATOM 615 O O . SER A 1 80 ? 14.355 -2.136 3.208 1.00 90.81 80 SER A O 1
ATOM 617 N N . GLU A 1 81 ? 16.156 -2.717 4.396 1.00 87.81 81 GLU A N 1
ATOM 618 C CA . GLU A 1 81 ? 16.204 -4.111 3.922 1.00 87.81 81 GLU A CA 1
ATOM 619 C C . GLU A 1 81 ? 15.091 -4.993 4.520 1.00 87.81 81 GLU A C 1
ATOM 621 O O . GLU A 1 81 ? 14.912 -6.149 4.135 1.00 87.81 81 GLU A O 1
ATOM 626 N N . ARG A 1 82 ? 14.368 -4.485 5.527 1.00 90.31 82 ARG A N 1
ATOM 627 C CA . ARG A 1 82 ? 13.293 -5.203 6.222 1.00 90.31 82 ARG A CA 1
ATOM 628 C C . ARG A 1 82 ? 11.959 -4.479 6.053 1.00 90.31 82 ARG A C 1
ATOM 630 O O . ARG A 1 82 ? 11.938 -3.251 6.157 1.00 90.31 82 ARG A O 1
ATOM 637 N N . PRO A 1 83 ? 10.838 -5.214 5.927 1.00 93.12 83 PRO A N 1
ATOM 638 C CA . PRO A 1 83 ? 9.519 -4.601 5.887 1.00 93.12 83 PRO A CA 1
ATOM 639 C C . PRO A 1 83 ? 9.242 -3.746 7.128 1.00 93.12 83 PRO A C 1
ATOM 641 O O . PRO A 1 83 ? 9.402 -4.204 8.265 1.00 93.12 83 PRO A O 1
ATOM 644 N N . ILE A 1 84 ? 8.773 -2.523 6.906 1.00 92.94 84 ILE A N 1
ATOM 645 C CA . ILE A 1 84 ? 8.321 -1.605 7.946 1.00 92.94 84 ILE A CA 1
ATOM 646 C C . ILE A 1 84 ? 6.896 -1.981 8.332 1.00 92.94 84 ILE A C 1
ATOM 648 O O . ILE A 1 84 ? 6.008 -2.037 7.482 1.00 92.94 84 ILE A O 1
ATOM 652 N N . ARG A 1 85 ? 6.681 -2.263 9.620 1.00 91.50 85 ARG A N 1
ATOM 653 C CA . ARG A 1 85 ? 5.348 -2.536 10.168 1.00 91.50 85 ARG A CA 1
ATOM 654 C C . ARG A 1 85 ? 4.682 -1.236 10.563 1.00 91.50 85 ARG A C 1
ATOM 656 O O . ARG A 1 85 ? 5.324 -0.391 11.180 1.00 91.50 85 ARG A O 1
ATOM 663 N N . PHE A 1 86 ? 3.397 -1.133 10.277 1.00 88.31 86 PHE A N 1
ATOM 664 C CA . PHE A 1 86 ? 2.581 -0.007 10.689 1.00 88.31 86 PHE A CA 1
ATOM 665 C C . PHE A 1 86 ? 1.114 -0.421 10.814 1.00 88.31 86 PHE A C 1
ATOM 667 O O . PHE A 1 86 ? 0.766 -1.586 10.609 1.00 88.31 86 PHE A O 1
ATOM 674 N N . GLN A 1 87 ? 0.255 0.514 11.196 1.00 86.69 87 GLN A N 1
ATOM 675 C CA . GLN A 1 87 ? -1.181 0.294 11.322 1.00 86.69 87 GLN A CA 1
ATOM 676 C C . GLN A 1 87 ? -1.926 1.416 10.614 1.00 86.69 87 GLN A C 1
ATOM 678 O O . GLN A 1 87 ? -1.447 2.541 10.567 1.00 86.69 87 GLN A O 1
ATOM 683 N N . ILE A 1 88 ? -3.091 1.103 10.067 1.00 83.00 88 ILE A N 1
ATOM 684 C CA . ILE A 1 88 ? -4.034 2.097 9.552 1.00 83.00 88 ILE A CA 1
ATOM 685 C C . ILE A 1 88 ? -5.345 1.942 10.309 1.00 83.00 88 ILE A C 1
ATOM 687 O O . ILE A 1 88 ? -5.700 0.826 10.700 1.00 83.00 88 ILE A O 1
ATOM 691 N N . GLN A 1 89 ? -6.101 3.024 10.472 1.00 79.75 89 GLN A N 1
ATOM 692 C CA . GLN A 1 89 ? -7.501 2.911 10.855 1.00 79.75 89 GLN A CA 1
ATOM 693 C C . GLN A 1 89 ? -8.397 3.039 9.627 1.00 79.75 89 GLN A C 1
ATOM 695 O O . GLN A 1 89 ? -8.255 3.960 8.825 1.00 79.75 89 GLN A O 1
ATOM 700 N N . ARG A 1 90 ? -9.375 2.142 9.502 1.00 78.12 90 ARG A N 1
ATOM 701 C CA . ARG A 1 90 ? -10.423 2.233 8.486 1.00 78.12 90 ARG A CA 1
ATOM 702 C C . ARG A 1 90 ? -11.757 1.809 9.068 1.00 78.12 90 ARG A C 1
ATOM 704 O O . ARG A 1 90 ? -11.860 0.746 9.662 1.00 78.12 90 ARG A O 1
ATOM 711 N N . ASN A 1 91 ? -12.793 2.629 8.885 1.00 79.75 91 ASN A N 1
ATOM 712 C CA . ASN A 1 91 ? -14.146 2.352 9.387 1.00 79.75 91 ASN A CA 1
ATOM 713 C C . ASN A 1 91 ? -14.187 1.985 10.888 1.00 79.75 91 ASN A C 1
ATOM 715 O O . ASN A 1 91 ? -15.012 1.186 11.316 1.00 79.75 91 ASN A O 1
ATOM 719 N N . GLY A 1 92 ? -13.282 2.564 11.688 1.00 80.25 92 GLY A N 1
ATOM 720 C CA . GLY A 1 92 ? -13.147 2.275 13.119 1.00 80.25 92 GLY A CA 1
ATOM 721 C C . GLY A 1 92 ? -12.300 1.041 13.460 1.00 80.25 92 GLY A C 1
ATOM 722 O O . GLY A 1 92 ? -11.957 0.867 14.626 1.00 80.25 92 GLY A O 1
ATOM 723 N N . GLU A 1 93 ? -11.907 0.232 12.477 1.00 83.06 93 GLU A N 1
ATOM 724 C CA . GLU A 1 93 ? -11.047 -0.942 12.646 1.00 83.06 93 GLU A CA 1
ATOM 725 C C . GLU A 1 93 ? -9.566 -0.578 12.478 1.00 83.06 93 GLU A C 1
ATOM 727 O O . GLU A 1 93 ? -9.217 0.232 11.620 1.00 83.06 93 GLU A O 1
ATOM 732 N N . ILE A 1 94 ? -8.696 -1.184 13.292 1.00 85.56 94 ILE A N 1
ATOM 733 C CA . ILE A 1 94 ? -7.238 -1.073 13.160 1.00 85.56 94 ILE A CA 1
ATOM 734 C C . ILE A 1 94 ? -6.741 -2.243 12.317 1.00 85.56 94 ILE A C 1
ATOM 736 O O . ILE A 1 94 ? -6.859 -3.399 12.722 1.00 85.56 94 ILE A O 1
ATOM 740 N N . ILE A 1 95 ? -6.146 -1.941 11.167 1.00 87.31 95 ILE A N 1
ATOM 741 C CA . ILE A 1 95 ? -5.635 -2.942 10.233 1.00 87.31 95 ILE A CA 1
ATOM 742 C C . ILE A 1 95 ? -4.100 -2.925 10.293 1.00 87.31 95 ILE A C 1
ATOM 744 O O . ILE A 1 95 ? -3.492 -1.883 10.031 1.00 87.31 95 ILE A O 1
ATOM 748 N N . PRO A 1 96 ? -3.441 -4.049 10.634 1.00 90.62 96 PRO A N 1
ATOM 749 C CA . PRO A 1 96 ? -1.989 -4.146 10.577 1.00 90.62 96 PRO A CA 1
ATOM 750 C C . PRO A 1 96 ? -1.509 -4.176 9.123 1.00 90.62 96 PRO A C 1
ATOM 752 O O . PRO A 1 96 ? -2.087 -4.858 8.274 1.00 90.62 96 PRO A O 1
ATOM 755 N N . CYS A 1 97 ? -0.434 -3.449 8.840 1.00 91.12 97 CYS A N 1
ATOM 756 C CA . CYS A 1 97 ? 0.128 -3.306 7.505 1.00 91.12 97 CYS A CA 1
ATOM 757 C C . CYS A 1 97 ? 1.653 -3.438 7.511 1.00 91.12 97 CYS A C 1
ATOM 759 O O . CYS A 1 97 ? 2.329 -3.282 8.534 1.00 91.12 97 CYS A O 1
ATOM 761 N N . TRP A 1 98 ? 2.185 -3.717 6.324 1.00 93.69 98 TRP A N 1
ATOM 762 C CA . TRP A 1 98 ? 3.613 -3.799 6.053 1.00 93.69 98 TRP A CA 1
ATOM 763 C C . TRP A 1 98 ? 3.931 -3.041 4.768 1.00 93.69 98 TRP A C 1
ATOM 765 O O . TRP A 1 98 ? 3.194 -3.152 3.791 1.00 93.69 98 TRP A O 1
ATOM 775 N N . ALA A 1 99 ? 5.037 -2.300 4.767 1.00 92.75 99 ALA A N 1
ATOM 776 C CA . ALA A 1 99 ? 5.612 -1.672 3.582 1.00 92.75 99 ALA A CA 1
ATOM 777 C C . ALA A 1 99 ? 7.033 -2.198 3.368 1.00 92.75 99 ALA A C 1
ATOM 779 O O . ALA A 1 99 ? 7.805 -2.308 4.317 1.00 92.75 99 ALA A O 1
ATOM 780 N N . SER A 1 100 ? 7.381 -2.526 2.129 1.00 94.19 100 SER A N 1
ATOM 781 C CA . SER A 1 100 ? 8.720 -2.974 1.743 1.00 94.19 100 SER A CA 1
ATOM 782 C C . SER A 1 100 ? 9.020 -2.471 0.343 1.00 94.19 100 SER A C 1
ATOM 784 O O . SER A 1 100 ? 8.124 -2.480 -0.501 1.00 94.19 100 SER A O 1
ATOM 786 N N . ALA A 1 101 ? 10.270 -2.098 0.088 1.00 92.38 101 ALA A N 1
ATOM 787 C CA . ALA A 1 101 ? 10.754 -1.956 -1.276 1.00 92.38 101 ALA A CA 1
ATOM 788 C C . ALA A 1 101 ? 10.764 -3.323 -1.975 1.00 92.38 101 ALA A C 1
ATOM 790 O O . ALA A 1 101 ? 11.032 -4.354 -1.343 1.00 92.38 101 ALA A O 1
ATOM 791 N N . VAL A 1 102 ? 10.476 -3.332 -3.276 1.00 86.88 102 VAL A N 1
ATOM 792 C CA . VAL A 1 102 ? 10.701 -4.495 -4.138 1.00 86.88 102 VAL A CA 1
ATOM 793 C C . VAL A 1 102 ? 11.944 -4.208 -4.970 1.00 86.88 102 VAL A C 1
ATOM 795 O O . VAL A 1 102 ? 11.937 -3.356 -5.854 1.00 86.88 102 VAL A O 1
ATOM 798 N N . HIS A 1 103 ? 13.031 -4.919 -4.684 1.00 77.25 103 HIS A N 1
ATOM 799 C CA . HIS A 1 103 ? 14.286 -4.753 -5.411 1.00 77.25 103 HIS A CA 1
ATOM 800 C C . HIS A 1 103 ? 14.331 -5.681 -6.629 1.00 77.25 103 HIS A C 1
ATOM 802 O O . HIS A 1 103 ? 14.055 -6.878 -6.524 1.00 77.25 103 HIS A O 1
ATOM 808 N N . ARG A 1 104 ? 14.723 -5.144 -7.787 1.00 70.38 104 ARG A N 1
ATOM 809 C CA . ARG A 1 104 ? 15.030 -5.911 -9.000 1.00 70.38 104 ARG A CA 1
ATOM 810 C C . ARG A 1 104 ? 16.487 -5.664 -9.398 1.00 70.38 104 ARG A C 1
ATOM 812 O O . ARG A 1 104 ? 17.020 -4.584 -9.157 1.00 70.38 104 ARG A O 1
ATOM 819 N N . GLU A 1 105 ? 17.130 -6.628 -10.063 1.00 48.53 105 GLU A N 1
ATOM 820 C CA . GLU A 1 105 ? 18.369 -6.350 -10.807 1.00 48.53 105 GLU A CA 1
ATOM 821 C C . GLU A 1 105 ? 18.081 -5.252 -11.851 1.00 48.53 105 GLU A C 1
ATOM 823 O O . GLU A 1 105 ? 17.439 -5.502 -12.872 1.00 48.53 105 GLU A O 1
ATOM 828 N N . GLY A 1 106 ? 18.470 -4.010 -11.539 1.00 56.03 106 GLY A N 1
ATOM 829 C CA . GLY A 1 106 ? 18.184 -2.813 -12.339 1.00 56.03 106 GLY A CA 1
ATOM 830 C C . GLY A 1 106 ? 17.577 -1.630 -11.571 1.00 56.03 106 GLY A C 1
ATOM 831 O O . GLY A 1 106 ? 17.528 -0.541 -12.136 1.00 56.03 106 GLY A O 1
ATOM 832 N N . GLY A 1 107 ? 17.152 -1.804 -10.312 1.00 55.44 107 GLY A N 1
ATOM 833 C CA . GLY A 1 107 ? 16.659 -0.715 -9.458 1.00 55.44 107 GLY A CA 1
ATOM 834 C C . GLY A 1 107 ? 15.510 -1.111 -8.525 1.00 55.44 107 GLY A C 1
ATOM 835 O O . GLY A 1 107 ? 15.125 -2.279 -8.439 1.00 55.44 107 GLY A O 1
ATOM 836 N N . GLU A 1 108 ? 14.975 -0.119 -7.820 1.00 55.75 108 GLU A N 1
ATOM 837 C CA . GLU A 1 108 ? 13.781 -0.247 -6.975 1.00 55.75 108 GLU A CA 1
ATOM 838 C C . GLU A 1 108 ? 12.509 -0.099 -7.821 1.00 55.75 108 GLU A C 1
ATOM 840 O O . GLU A 1 108 ? 12.471 0.708 -8.758 1.00 55.75 108 GLU A O 1
ATOM 845 N N . ILE A 1 109 ? 11.490 -0.904 -7.505 1.00 57.34 109 ILE A N 1
ATOM 846 C CA . ILE A 1 109 ? 10.117 -0.752 -8.005 1.00 57.34 109 ILE A CA 1
ATOM 847 C C . ILE A 1 109 ? 9.302 -0.045 -6.928 1.00 57.34 109 ILE A C 1
ATOM 849 O O . ILE A 1 109 ? 9.315 -0.537 -5.774 1.00 57.34 109 ILE A O 1
#

pLDDT: mean 81.55, std 14.61, range [41.12, 96.19]

Secondary structure (DSSP, 8-state):
--------HHHHHHT-SS--EEE-TTS-EEEE-HHHHHHHGGGHHHHHHHSHHHHHTTS-S--TTT---HHHHHHHHHT-SSPEEEEEEETTEEEEEEE---EETTEE-